Protein AF-A0A2S7C771-F1 (afdb_monomer_lite)

Foldseek 3Di:
DDPVVLVVLLVLLVVLLVLLVVLVVVLVCVVVVVVVVQVVVCVVVVHDRDVVVVVVPDDPVVVVVVVVVSVVSNVSSVVSNVSSVVSVCVSPVDD

Secondary structure (DSSP, 8-state):
--HHHHHHHHHHHHHHHHHHHHHHHHHHHHHHHHHHHHHHHHHHHT----HHHHHHHS-HHHHHHHHHHHHHHHHHHHHHHHHHHHHHHHH----

pLDDT: mean 75.06, std 9.27, range [49.19, 87.44]

Structure (mmCIF, N/CA/C/O backbone):
data_AF-A0A2S7C771-F1
#
_entry.id   AF-A0A2S7C771-F1
#
loop_
_atom_site.group_PDB
_atom_site.id
_atom_site.type_symbol
_atom_site.label_atom_id
_atom_site.label_alt_id
_atom_site.label_comp_id
_atom_site.label_asym_id
_atom_site.label_entity_id
_atom_site.label_seq_id
_atom_site.pdbx_PDB_ins_code
_atom_site.Cartn_x
_atom_site.Cartn_y
_atom_site.Cartn_z
_atom_site.occupancy
_atom_site.B_iso_or_equiv
_atom_site.auth_seq_id
_atom_site.auth_comp_id
_atom_site.auth_asym_id
_atom_site.auth_atom_id
_atom_site.pdbx_PDB_model_num
ATOM 1 N N . MET A 1 1 ? 17.377 6.275 -33.249 1.00 50.59 1 MET A N 1
ATOM 2 C CA . MET A 1 1 ? 16.880 6.546 -31.881 1.00 50.59 1 MET A CA 1
ATOM 3 C C . MET A 1 1 ? 17.827 5.905 -30.876 1.00 50.59 1 MET A C 1
ATOM 5 O O . MET A 1 1 ? 18.225 4.763 -31.057 1.00 50.59 1 MET A O 1
ATOM 9 N N . THR A 1 2 ? 18.300 6.680 -29.906 1.00 51.94 2 THR A N 1
ATOM 10 C CA . THR A 1 2 ? 19.430 6.375 -29.015 1.00 51.94 2 THR A CA 1
ATOM 11 C C . THR A 1 2 ? 19.107 5.231 -28.048 1.00 51.94 2 THR A C 1
ATOM 13 O O . THR A 1 2 ? 18.272 5.386 -27.162 1.00 51.94 2 THR A O 1
ATOM 16 N N . LYS A 1 3 ? 19.825 4.102 -28.160 1.00 58.28 3 LYS A N 1
ATOM 17 C CA . LYS A 1 3 ? 19.750 2.933 -27.248 1.00 58.28 3 LYS A CA 1
ATOM 18 C C . LYS A 1 3 ? 19.716 3.311 -25.758 1.00 58.28 3 LYS A C 1
ATOM 20 O O . LYS A 1 3 ? 19.022 2.671 -24.974 1.00 58.28 3 LYS A O 1
ATOM 25 N N . ASN A 1 4 ? 20.426 4.376 -25.381 1.00 61.09 4 ASN A N 1
ATOM 26 C CA . ASN A 1 4 ? 20.478 4.878 -24.006 1.00 61.09 4 ASN A CA 1
ATOM 27 C C . ASN A 1 4 ? 19.146 5.484 -23.526 1.00 61.09 4 ASN A C 1
ATOM 29 O O . ASN A 1 4 ? 18.812 5.341 -22.354 1.00 61.09 4 ASN A O 1
ATOM 33 N N . SER A 1 5 ? 18.369 6.116 -24.414 1.00 67.94 5 SER A N 1
ATOM 34 C CA . SER A 1 5 ? 17.044 6.660 -24.086 1.00 67.94 5 SER A CA 1
ATOM 35 C C . SER A 1 5 ? 16.030 5.537 -23.859 1.00 67.94 5 SER A C 1
ATOM 37 O O . SER A 1 5 ? 15.303 5.568 -22.871 1.00 67.94 5 SER A O 1
ATOM 39 N N . ASN A 1 6 ? 16.057 4.485 -24.685 1.00 72.12 6 ASN A N 1
ATOM 40 C CA . ASN A 1 6 ? 15.178 3.326 -24.504 1.00 72.12 6 ASN A CA 1
ATOM 41 C C . ASN A 1 6 ? 15.478 2.599 -23.185 1.00 72.12 6 ASN A C 1
ATOM 43 O O . ASN A 1 6 ? 14.572 2.383 -22.389 1.00 72.12 6 ASN A O 1
ATOM 47 N N . LYS A 1 7 ? 16.755 2.341 -22.877 1.00 75.31 7 LYS A N 1
ATOM 48 C CA . LYS A 1 7 ? 17.145 1.698 -21.610 1.00 75.31 7 LYS A CA 1
ATOM 49 C C . LYS A 1 7 ? 16.762 2.521 -20.370 1.00 75.31 7 LYS A C 1
ATOM 51 O O . LYS A 1 7 ? 16.463 1.959 -19.321 1.00 75.31 7 LYS A O 1
ATOM 56 N N . ALA A 1 8 ? 16.773 3.852 -20.467 1.00 78.06 8 ALA A N 1
ATOM 57 C CA . ALA A 1 8 ? 16.309 4.726 -19.388 1.00 78.06 8 ALA A CA 1
ATOM 58 C C . ALA A 1 8 ? 14.786 4.645 -19.190 1.00 78.06 8 ALA A C 1
ATOM 60 O O . ALA A 1 8 ? 14.319 4.630 -18.053 1.00 78.06 8 ALA A O 1
ATOM 61 N N . ARG A 1 9 ? 14.019 4.546 -20.282 1.00 75.94 9 ARG A N 1
ATOM 62 C CA . ARG A 1 9 ? 12.561 4.360 -20.245 1.00 75.94 9 ARG A CA 1
ATOM 63 C C . ARG A 1 9 ? 12.172 2.996 -19.671 1.00 75.94 9 ARG A C 1
ATOM 65 O O . ARG A 1 9 ? 11.263 2.934 -18.854 1.00 75.94 9 ARG A O 1
ATOM 72 N N . GLU A 1 10 ? 12.904 1.945 -20.023 1.00 78.56 10 GLU A N 1
ATOM 73 C CA . GLU A 1 10 ? 12.734 0.596 -19.468 1.00 78.56 10 GLU A CA 1
ATOM 74 C C . GLU A 1 10 ? 12.963 0.577 -17.948 1.00 78.56 10 GLU A C 1
ATOM 76 O O . GLU A 1 10 ? 12.084 0.171 -17.195 1.00 78.56 10 GLU A O 1
ATOM 81 N N . LYS A 1 11 ? 14.074 1.160 -17.471 1.00 81.19 11 LYS A N 1
ATOM 82 C CA . LYS A 1 11 ? 14.337 1.311 -16.027 1.00 81.19 11 LYS A CA 1
ATOM 83 C C . LYS A 1 11 ? 13.270 2.129 -15.299 1.00 81.19 11 LYS A C 1
ATOM 85 O O . LYS A 1 11 ? 12.999 1.883 -14.125 1.00 81.19 11 LYS A O 1
ATOM 90 N N . LEU A 1 12 ? 12.693 3.130 -15.965 1.00 80.31 12 LEU A N 1
ATOM 91 C CA . LEU A 1 12 ? 11.600 3.920 -15.405 1.00 80.31 12 LEU A CA 1
ATOM 92 C C . LEU A 1 12 ? 10.337 3.058 -15.266 1.00 80.31 12 LEU A C 1
ATOM 94 O O . LEU A 1 12 ? 9.708 3.092 -14.212 1.00 80.31 12 LEU A O 1
ATOM 98 N N . ALA A 1 13 ? 10.003 2.247 -16.272 1.00 81.00 13 ALA A N 1
ATOM 99 C CA . ALA A 1 13 ? 8.887 1.306 -16.207 1.00 81.00 13 ALA A CA 1
ATOM 100 C C . ALA A 1 13 ? 9.082 0.236 -15.114 1.00 81.00 13 ALA A C 1
ATOM 102 O O . ALA A 1 13 ? 8.161 0.012 -14.326 1.00 81.00 13 ALA A O 1
ATOM 103 N N . ASP A 1 14 ? 10.287 -0.329 -14.983 1.00 83.25 14 ASP A N 1
ATOM 104 C CA . ASP A 1 14 ? 10.638 -1.268 -13.904 1.00 83.25 14 ASP A CA 1
ATOM 105 C C . ASP A 1 14 ? 10.477 -0.620 -12.521 1.00 83.25 14 ASP A C 1
ATOM 107 O O . ASP A 1 14 ? 9.933 -1.222 -11.591 1.00 83.25 14 ASP A O 1
ATOM 111 N N . SER A 1 15 ? 10.919 0.634 -12.377 1.00 83.50 15 SER A N 1
ATOM 112 C CA . SER A 1 15 ? 10.763 1.406 -11.141 1.00 83.50 15 SER A CA 1
ATOM 113 C C . SER A 1 15 ? 9.287 1.666 -10.820 1.00 83.50 15 SER A C 1
ATOM 115 O O . SER A 1 15 ? 8.865 1.479 -9.679 1.00 83.50 15 SER A O 1
ATOM 117 N N . LEU A 1 16 ? 8.467 2.008 -11.822 1.00 83.75 16 LEU A N 1
ATOM 118 C CA . LEU A 1 16 ? 7.019 2.185 -11.662 1.00 83.75 16 LEU A CA 1
ATOM 119 C C . LEU A 1 16 ? 6.312 0.881 -11.269 1.00 83.75 16 LEU A C 1
ATOM 121 O O . LEU A 1 16 ? 5.442 0.905 -10.399 1.00 83.75 16 LEU A O 1
ATOM 125 N N . MET A 1 17 ? 6.698 -0.256 -11.855 1.00 84.00 17 MET A N 1
ATOM 126 C CA . MET A 1 17 ? 6.177 -1.572 -11.466 1.00 84.00 17 MET A CA 1
ATOM 127 C C . MET A 1 17 ? 6.609 -1.965 -10.050 1.00 84.00 17 MET A C 1
ATOM 129 O O . MET A 1 17 ? 5.793 -2.450 -9.268 1.00 84.00 17 MET A O 1
ATOM 133 N N . THR A 1 18 ? 7.865 -1.704 -9.686 1.00 85.75 18 THR A N 1
ATOM 134 C CA . THR A 1 18 ? 8.380 -1.965 -8.334 1.00 85.75 18 THR A CA 1
ATOM 135 C C . THR A 1 18 ? 7.670 -1.094 -7.296 1.00 85.75 18 THR A C 1
ATOM 137 O O . THR A 1 18 ? 7.289 -1.578 -6.230 1.00 85.75 18 THR A O 1
ATOM 140 N N . MET A 1 19 ? 7.428 0.179 -7.620 1.00 86.50 19 MET A N 1
ATOM 141 C CA . MET A 1 19 ? 6.660 1.104 -6.788 1.00 86.50 19 MET A CA 1
ATOM 142 C C . MET A 1 19 ? 5.204 0.655 -6.649 1.00 86.50 19 MET A C 1
ATOM 144 O O . MET A 1 19 ? 4.664 0.665 -5.548 1.00 86.50 19 MET A O 1
ATOM 148 N N . GLN A 1 20 ? 4.567 0.218 -7.738 1.00 85.88 20 GLN A N 1
ATOM 149 C CA . GLN A 1 20 ? 3.235 -0.373 -7.664 1.00 85.88 20 GLN A CA 1
ATOM 150 C C . GLN A 1 20 ? 3.239 -1.564 -6.693 1.00 85.88 20 GLN A C 1
ATOM 152 O O . GLN A 1 20 ? 2.419 -1.610 -5.778 1.00 85.88 20 GLN A O 1
ATOM 157 N N . ALA A 1 21 ? 4.154 -2.517 -6.876 1.00 83.31 21 ALA A N 1
ATOM 158 C CA . ALA A 1 21 ? 4.220 -3.717 -6.052 1.00 83.31 21 ALA A CA 1
ATOM 159 C C . ALA A 1 21 ? 4.405 -3.379 -4.565 1.00 83.31 21 ALA A C 1
ATOM 161 O O . ALA A 1 21 ? 3.692 -3.923 -3.722 1.00 83.31 21 ALA A O 1
ATOM 162 N N . SER A 1 22 ? 5.295 -2.438 -4.235 1.00 84.25 22 SER A N 1
ATOM 163 C CA . SER A 1 22 ? 5.516 -2.028 -2.847 1.00 84.25 22 SER A CA 1
ATOM 164 C C . SER A 1 22 ? 4.295 -1.329 -2.242 1.00 84.25 22 SER A C 1
ATOM 166 O O . SER A 1 22 ? 3.951 -1.607 -1.093 1.00 84.25 22 SER A O 1
ATOM 168 N N . LEU A 1 23 ? 3.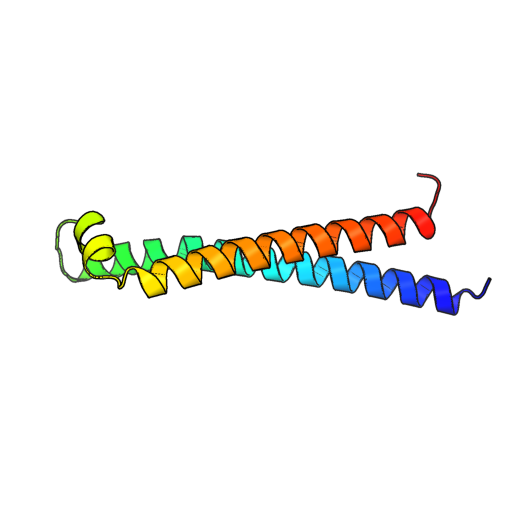592 -0.480 -2.995 1.00 83.94 23 LEU A N 1
ATOM 169 C CA . LEU A 1 23 ? 2.369 0.179 -2.527 1.00 83.94 23 LEU A CA 1
ATOM 170 C C . LEU A 1 23 ? 1.241 -0.826 -2.266 1.00 83.94 23 LEU A C 1
ATOM 172 O O . LEU A 1 23 ? 0.583 -0.745 -1.231 1.00 83.94 23 LEU A O 1
ATOM 176 N N . PHE A 1 24 ? 1.051 -1.804 -3.154 1.00 84.25 24 PHE A N 1
ATOM 177 C CA . PHE A 1 24 ? 0.048 -2.853 -2.961 1.00 84.25 24 PHE A CA 1
ATOM 178 C C . PHE A 1 24 ? 0.387 -3.763 -1.777 1.00 84.25 24 PHE A C 1
ATOM 180 O O . PHE A 1 24 ? -0.486 -4.023 -0.954 1.00 84.25 24 PHE A O 1
ATOM 187 N N . VAL A 1 25 ? 1.646 -4.187 -1.630 1.00 84.81 25 VAL A N 1
ATOM 188 C CA . VAL A 1 25 ? 2.076 -5.005 -0.482 1.00 84.81 25 VAL A CA 1
ATOM 189 C C . VAL A 1 25 ? 1.864 -4.260 0.836 1.00 84.81 25 VAL A C 1
ATOM 191 O O . VAL A 1 25 ? 1.353 -4.852 1.785 1.00 84.81 25 VAL A O 1
ATOM 194 N N . ASN A 1 26 ? 2.193 -2.966 0.894 1.00 83.06 26 ASN A N 1
ATOM 195 C CA . ASN A 1 26 ? 1.964 -2.150 2.089 1.00 83.06 26 ASN A CA 1
ATOM 196 C C . ASN A 1 26 ? 0.469 -1.929 2.381 1.00 83.06 26 ASN A C 1
ATOM 198 O O . ASN A 1 26 ? 0.058 -1.949 3.537 1.00 83.06 26 ASN A O 1
ATOM 202 N N . LEU A 1 27 ? -0.371 -1.767 1.356 1.00 81.12 27 LEU A N 1
ATOM 203 C CA . LEU A 1 27 ? -1.825 -1.701 1.541 1.00 81.12 27 LEU A CA 1
ATOM 204 C C . LEU A 1 27 ? -2.384 -3.014 2.102 1.00 81.12 27 LEU A C 1
ATOM 206 O O . LEU A 1 27 ? -3.173 -3.002 3.047 1.00 81.12 27 LEU A O 1
ATOM 210 N N . THR A 1 28 ? -1.976 -4.149 1.534 1.00 79.31 28 THR A N 1
ATOM 211 C CA . THR A 1 28 ? -2.435 -5.473 1.967 1.00 79.31 28 THR A CA 1
ATOM 212 C C . THR A 1 28 ? -1.927 -5.813 3.368 1.00 79.31 28 THR A C 1
ATOM 214 O O . THR A 1 28 ? -2.674 -6.386 4.162 1.00 79.31 28 THR A O 1
ATOM 217 N N . SER A 1 29 ? -0.695 -5.425 3.713 1.00 79.62 29 SE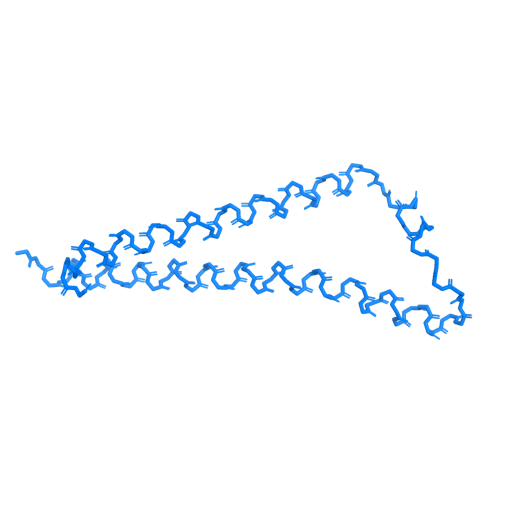R A N 1
ATOM 218 C CA . SER A 1 29 ? -0.134 -5.673 5.042 1.00 79.62 29 SER A CA 1
ATOM 219 C C . SER A 1 29 ? -0.881 -4.905 6.130 1.00 79.62 29 SER A C 1
ATOM 221 O O . SER A 1 29 ? -1.207 -5.501 7.149 1.00 79.62 29 SER A O 1
ATOM 223 N N . ILE A 1 30 ? -1.248 -3.638 5.912 1.00 74.50 30 ILE A N 1
ATOM 224 C CA . ILE A 1 30 ? -2.038 -2.854 6.880 1.00 74.50 30 ILE A CA 1
ATOM 225 C C . ILE A 1 30 ? -3.394 -3.521 7.151 1.00 74.50 30 ILE A C 1
ATOM 227 O O . ILE A 1 30 ? -3.796 -3.664 8.308 1.00 74.50 30 ILE A O 1
ATOM 231 N N . VAL A 1 31 ? -4.069 -3.982 6.094 1.00 72.44 31 VAL A N 1
ATOM 232 C CA . VAL A 1 31 ? -5.374 -4.655 6.199 1.00 72.44 31 VAL A CA 1
ATOM 233 C C . VAL A 1 31 ? -5.268 -5.996 6.929 1.00 72.44 31 VAL A C 1
ATOM 235 O O . VAL A 1 31 ? -6.209 -6.374 7.616 1.00 72.44 31 VAL A O 1
ATOM 238 N N . LEU A 1 32 ? -4.143 -6.709 6.818 1.00 73.19 32 LEU A N 1
ATOM 239 C CA . LEU A 1 32 ? -3.926 -7.997 7.490 1.00 73.19 32 LEU A CA 1
ATOM 240 C C . LEU A 1 32 ? -3.403 -7.854 8.926 1.00 73.19 32 LEU A C 1
ATOM 242 O O . LEU A 1 32 ? -3.811 -8.610 9.806 1.00 73.19 32 LEU A O 1
ATOM 246 N N . ILE A 1 33 ? -2.520 -6.888 9.185 1.00 75.69 33 ILE A N 1
ATOM 247 C CA . ILE A 1 33 ? -1.890 -6.683 10.496 1.00 75.69 33 ILE A CA 1
ATOM 248 C C . ILE A 1 33 ? -2.909 -6.170 11.516 1.00 75.69 33 ILE A C 1
ATOM 250 O O . ILE A 1 33 ? -2.881 -6.609 12.666 1.00 75.69 33 ILE A O 1
ATOM 254 N N . ALA A 1 34 ? -3.827 -5.285 11.118 1.00 71.06 34 ALA A N 1
ATOM 255 C CA . ALA A 1 34 ? -4.820 -4.725 12.036 1.00 71.06 34 ALA A CA 1
ATOM 256 C C . ALA A 1 34 ? -5.733 -5.803 12.677 1.00 71.06 34 ALA A C 1
ATOM 258 O O . ALA A 1 34 ? -5.831 -5.832 13.906 1.00 71.06 34 ALA A O 1
ATOM 259 N N . PRO A 1 35 ? -6.323 -6.750 11.918 1.00 69.19 35 PRO A N 1
ATOM 260 C CA . PRO A 1 35 ? -7.037 -7.892 12.483 1.00 69.19 35 PRO A CA 1
ATOM 261 C C . PRO A 1 35 ? -6.156 -8.777 13.365 1.00 69.19 35 PRO A C 1
ATOM 263 O O . PRO A 1 35 ? -6.584 -9.171 14.444 1.00 69.19 35 PRO A O 1
ATOM 266 N N . ILE A 1 36 ? -4.921 -9.084 12.949 1.00 75.50 36 ILE A N 1
ATOM 267 C CA . ILE A 1 36 ? -4.022 -9.960 13.721 1.00 75.50 36 ILE A CA 1
ATOM 268 C C . ILE A 1 36 ? -3.697 -9.344 15.088 1.00 75.50 36 ILE A C 1
ATOM 270 O O . ILE A 1 36 ? -3.768 -10.035 16.104 1.00 75.50 36 ILE A O 1
ATOM 274 N N . GLY A 1 37 ? -3.398 -8.043 15.132 1.00 70.56 37 GLY A N 1
ATOM 275 C CA . GLY A 1 37 ? -3.195 -7.316 16.385 1.00 70.56 37 GLY A CA 1
ATOM 276 C C . GLY A 1 37 ? -4.438 -7.345 17.278 1.00 70.56 37 GLY A C 1
ATOM 277 O O . GLY A 1 37 ? -4.323 -7.558 18.484 1.00 70.56 37 GLY A O 1
ATOM 278 N N . PHE A 1 38 ? -5.629 -7.222 16.686 1.00 69.25 38 PHE A N 1
ATOM 279 C CA . PHE A 1 38 ? -6.900 -7.318 17.404 1.00 69.25 38 PHE A CA 1
ATOM 280 C C . PHE A 1 38 ? -7.128 -8.707 18.016 1.00 69.25 38 PHE A C 1
ATOM 282 O O . PHE A 1 38 ? -7.414 -8.812 19.209 1.00 69.25 38 PHE A O 1
ATOM 289 N N . PHE A 1 39 ? -6.923 -9.775 17.240 1.00 71.94 39 PHE A N 1
ATOM 290 C CA . PHE A 1 39 ? -6.991 -11.145 17.753 1.00 71.94 39 PHE A CA 1
ATOM 291 C C . PHE A 1 39 ? -5.955 -11.392 18.855 1.00 71.94 39 PHE A C 1
ATOM 293 O O . PHE A 1 39 ? -6.285 -12.016 19.860 1.00 71.94 39 PHE A O 1
ATOM 300 N N . GLY A 1 40 ? -4.737 -10.858 18.716 1.00 75.75 40 GLY A N 1
ATOM 301 C CA . GLY A 1 40 ? -3.692 -10.958 19.736 1.00 75.75 40 GLY A CA 1
ATOM 302 C C . GLY A 1 40 ? -4.076 -10.290 21.060 1.00 75.75 40 GLY A C 1
ATOM 303 O O . GLY A 1 40 ? -3.925 -10.895 22.120 1.00 75.75 40 GLY A O 1
ATOM 304 N N . VAL A 1 41 ? -4.628 -9.073 21.013 1.00 71.44 41 VAL A N 1
ATOM 305 C CA . VAL A 1 41 ? -5.086 -8.353 22.215 1.00 71.44 41 VAL A CA 1
ATOM 306 C C . VAL A 1 41 ? -6.283 -9.048 22.863 1.00 71.44 41 VAL A C 1
ATOM 308 O O . VAL A 1 41 ? -6.315 -9.184 24.087 1.00 71.44 41 VAL A O 1
ATOM 311 N N . ALA A 1 42 ? -7.247 -9.518 22.069 1.00 69.62 42 ALA A N 1
ATOM 312 C CA . ALA A 1 42 ? -8.416 -10.219 22.590 1.00 69.62 42 ALA A CA 1
ATOM 313 C C . ALA A 1 42 ? -8.047 -11.562 23.240 1.00 69.62 42 ALA A C 1
ATOM 315 O O . ALA A 1 42 ? -8.531 -11.865 24.329 1.00 69.62 42 ALA A O 1
ATOM 316 N N . LEU A 1 43 ? -7.132 -12.326 22.627 1.00 74.88 43 LEU A N 1
ATOM 317 C CA . LEU A 1 43 ? -6.581 -13.551 23.214 1.00 74.88 43 LEU A CA 1
ATOM 318 C C . LEU A 1 43 ? -5.827 -13.268 24.519 1.00 74.88 43 LEU A C 1
ATOM 320 O O . LEU A 1 43 ? -5.979 -14.021 25.476 1.00 74.88 43 LEU A O 1
ATOM 324 N N . TYR A 1 44 ? -5.051 -12.180 24.579 1.00 78.25 44 TYR A N 1
ATOM 325 C CA . TYR A 1 44 ? -4.303 -11.801 25.782 1.00 78.25 44 TYR A CA 1
ATOM 326 C C . TYR A 1 44 ? -5.213 -11.375 26.945 1.00 78.25 44 TYR A C 1
ATOM 328 O O . TYR A 1 44 ? -4.955 -11.735 28.091 1.00 78.25 44 TYR A O 1
ATOM 336 N N . LYS A 1 45 ? -6.285 -10.620 26.667 1.00 78.38 45 LYS A N 1
ATOM 337 C CA . LYS A 1 45 ? -7.232 -10.149 27.692 1.00 78.38 45 LYS A CA 1
ATOM 338 C C . LYS A 1 45 ? -8.321 -11.167 28.051 1.00 78.38 45 LYS A C 1
ATOM 340 O O . LYS A 1 45 ? -8.997 -10.984 29.058 1.00 78.38 45 LYS A O 1
ATOM 345 N N . GLY A 1 46 ? -8.505 -12.219 27.250 1.00 71.75 46 GLY A N 1
ATOM 346 C CA . GLY A 1 46 ? -9.559 -13.220 27.449 1.00 71.75 46 GLY A CA 1
ATOM 347 C C . GLY A 1 46 ? -10.981 -12.691 27.209 1.00 71.75 46 GLY A C 1
ATOM 348 O O . GLY A 1 46 ? -11.953 -13.321 27.622 1.00 71.75 46 GLY A O 1
ATOM 349 N N . GLU A 1 47 ? -11.119 -11.531 26.564 1.00 72.06 47 GLU A N 1
ATOM 350 C CA . GLU A 1 47 ? -12.408 -10.893 26.288 1.00 72.06 47 GLU A CA 1
ATOM 351 C C . GLU A 1 47 ? -13.032 -11.428 24.988 1.00 72.06 47 GLU A C 1
ATOM 353 O O . GLU A 1 47 ? -12.338 -11.841 24.055 1.00 72.06 47 GLU A O 1
ATOM 358 N N . ARG A 1 48 ? -14.370 -11.406 24.899 1.00 66.19 48 ARG A N 1
ATOM 359 C CA . ARG A 1 48 ? -15.064 -11.705 23.638 1.00 66.19 48 ARG A CA 1
ATOM 360 C C . ARG A 1 48 ? -14.720 -10.628 22.610 1.00 66.19 48 ARG A C 1
ATOM 362 O O . ARG A 1 48 ? -14.867 -9.442 22.888 1.00 66.19 48 ARG A O 1
ATOM 369 N N . LEU A 1 49 ? -14.296 -11.063 21.424 1.00 63.03 49 LEU A N 1
ATOM 370 C CA . LEU A 1 49 ? -14.014 -10.201 20.275 1.00 63.03 49 LEU A CA 1
ATOM 371 C C . LEU A 1 49 ? -15.279 -9.438 19.869 1.00 63.03 49 LEU A C 1
ATOM 373 O O . LEU A 1 49 ? -16.131 -9.971 19.161 1.00 63.03 49 LEU A O 1
ATOM 377 N N . ASP A 1 50 ? -15.392 -8.190 20.315 1.00 67.12 50 ASP A N 1
ATOM 378 C CA . ASP A 1 50 ? -16.465 -7.286 19.914 1.00 67.12 50 ASP A CA 1
ATOM 379 C C . ASP A 1 50 ? -15.926 -6.265 18.905 1.00 67.12 50 ASP A C 1
ATOM 381 O O . ASP A 1 50 ? -15.453 -5.179 19.249 1.00 67.12 50 ASP A O 1
ATOM 385 N N . LEU A 1 51 ? -15.968 -6.657 17.629 1.00 62.53 51 LEU A N 1
ATOM 386 C CA . LEU A 1 51 ? -15.565 -5.827 16.485 1.00 62.53 51 LEU A CA 1
ATOM 387 C C . LEU A 1 51 ? -16.328 -4.492 16.446 1.00 62.53 51 LEU A C 1
ATOM 389 O O . LEU A 1 51 ? -15.784 -3.467 16.035 1.00 62.53 51 LEU A O 1
ATOM 393 N N . THR A 1 52 ? -17.578 -4.501 16.908 1.00 62.88 52 THR A N 1
ATOM 394 C CA . THR A 1 52 ? -18.480 -3.346 16.942 1.00 62.88 52 THR A CA 1
ATOM 395 C C . THR A 1 52 ? -17.990 -2.270 17.905 1.00 62.88 52 THR A C 1
ATOM 397 O O . THR A 1 52 ? -18.076 -1.081 17.599 1.00 62.88 52 THR A O 1
ATOM 400 N N . ARG A 1 53 ? -17.416 -2.678 19.041 1.00 63.50 53 ARG A N 1
ATOM 401 C CA . ARG A 1 53 ? -16.926 -1.758 20.070 1.00 63.50 53 ARG A CA 1
ATOM 402 C C . ARG A 1 53 ? -15.692 -0.985 19.601 1.00 63.50 53 ARG A C 1
ATOM 404 O O . ARG A 1 53 ? -15.659 0.235 19.740 1.00 63.50 53 ARG A O 1
ATOM 411 N N . MET A 1 54 ? -14.752 -1.647 18.920 1.00 61.06 54 MET A N 1
ATOM 412 C CA . MET A 1 54 ? -13.592 -0.976 18.309 1.00 61.06 54 MET A CA 1
ATOM 413 C C . MET A 1 54 ? -13.984 0.017 17.214 1.00 61.06 54 MET A C 1
ATOM 415 O O . MET A 1 54 ? -13.432 1.114 17.168 1.00 61.06 54 MET A O 1
ATOM 419 N N . LEU A 1 55 ? -14.939 -0.346 16.351 1.00 60.66 55 LEU A N 1
ATOM 420 C CA . LEU A 1 55 ? -15.416 0.559 15.303 1.00 60.66 55 LEU A CA 1
ATOM 421 C C . LEU A 1 55 ? -16.140 1.780 15.890 1.00 60.66 55 LEU A C 1
ATOM 423 O O . LEU A 1 55 ? -16.100 2.855 15.300 1.00 60.66 55 LEU A O 1
ATOM 427 N N . SER A 1 56 ? -16.789 1.608 17.047 1.00 61.38 56 SER A N 1
ATOM 428 C CA . SER A 1 56 ? -17.503 2.679 17.750 1.00 61.38 56 SER A CA 1
ATOM 429 C C . SER A 1 56 ? -16.594 3.605 18.567 1.00 61.38 56 SER A C 1
ATOM 431 O O . SER A 1 56 ? -16.916 4.779 18.727 1.00 61.38 56 SER A O 1
ATOM 433 N N . GLU A 1 57 ? -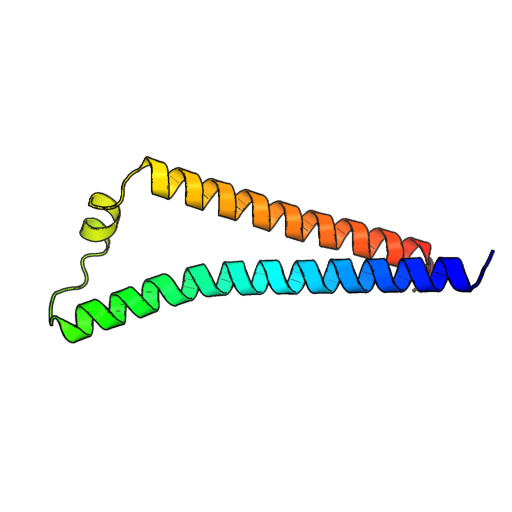15.457 3.101 19.064 1.00 63.19 57 GLU A N 1
ATOM 434 C CA . GLU A 1 57 ? -14.467 3.881 19.823 1.00 63.19 57 GLU A CA 1
ATOM 435 C C . GLU A 1 57 ? -13.464 4.611 18.914 1.00 63.19 57 GLU A C 1
ATOM 437 O O . GLU A 1 57 ? -12.823 5.577 19.336 1.00 63.19 57 GLU A O 1
ATOM 442 N N . GLN A 1 58 ? -13.325 4.188 17.654 1.00 60.88 58 GLN A N 1
ATOM 443 C CA . GLN A 1 58 ? -12.500 4.892 16.677 1.00 60.88 58 GLN A CA 1
ATOM 444 C C . GLN A 1 58 ? -13.181 6.175 16.196 1.00 60.88 58 GLN A C 1
ATOM 446 O O . GLN A 1 58 ? -14.352 6.185 15.820 1.00 60.88 58 GLN A O 1
ATOM 451 N N . SER A 1 59 ? -12.425 7.277 16.143 1.00 65.62 59 SER A N 1
ATOM 452 C CA . SER A 1 59 ? -12.974 8.533 15.639 1.00 65.62 59 SER A CA 1
ATOM 453 C C . SER A 1 59 ? -13.359 8.382 14.159 1.00 65.62 59 SER A C 1
ATOM 455 O O . SER A 1 59 ? -12.530 8.076 13.297 1.00 65.62 59 SER A O 1
ATOM 457 N N . GLN A 1 60 ? -14.640 8.615 13.853 1.00 70.06 60 GLN A N 1
ATOM 458 C CA . GLN A 1 60 ? -15.169 8.647 12.484 1.00 70.06 60 GLN A CA 1
ATOM 459 C C . GLN A 1 60 ? -14.306 9.451 11.486 1.00 70.06 60 GLN A C 1
ATOM 461 O O . GLN A 1 60 ? -14.119 8.968 10.366 1.00 70.06 60 GLN A O 1
ATOM 466 N N . PRO A 1 61 ? -13.721 10.622 11.832 1.00 73.44 61 PRO A N 1
ATOM 467 C CA . PRO A 1 61 ? -12.853 11.338 10.896 1.00 73.44 61 PRO A CA 1
ATOM 468 C C . PRO A 1 61 ? -11.528 10.615 10.607 1.00 73.44 61 PRO A C 1
ATOM 470 O O . PRO A 1 61 ? -11.048 10.678 9.476 1.00 73.44 61 PRO A O 1
ATOM 473 N N . ALA A 1 62 ? -10.946 9.895 11.575 1.00 71.56 62 ALA A N 1
ATOM 474 C CA . ALA A 1 62 ? -9.729 9.116 11.341 1.00 71.56 62 ALA A CA 1
ATOM 475 C C . ALA A 1 62 ? -9.996 7.917 10.418 1.00 71.56 62 ALA A C 1
ATOM 477 O O . ALA A 1 62 ? -9.221 7.665 9.497 1.00 71.56 62 ALA A O 1
ATOM 478 N N . LEU A 1 63 ? -11.128 7.231 10.605 1.00 73.75 63 LEU A N 1
ATOM 479 C CA . LEU A 1 63 ? -11.576 6.165 9.704 1.00 73.75 63 LEU A CA 1
ATOM 480 C C . LEU A 1 63 ? -11.806 6.682 8.277 1.00 73.75 63 LEU A C 1
ATOM 482 O O . LEU A 1 63 ? -11.365 6.051 7.316 1.00 73.75 63 LEU A O 1
ATOM 486 N N . GLY A 1 64 ? -12.426 7.858 8.135 1.00 78.19 64 GLY A N 1
ATOM 487 C CA . GLY A 1 64 ? -12.613 8.512 6.838 1.00 78.19 64 GLY A CA 1
ATOM 488 C C . GLY A 1 64 ? -11.290 8.866 6.151 1.00 78.19 64 GLY A C 1
ATOM 489 O O . GLY A 1 64 ? -11.121 8.596 4.962 1.00 78.19 64 GLY A O 1
ATOM 490 N N . ALA A 1 65 ? -10.323 9.406 6.897 1.00 78.25 65 ALA A N 1
ATOM 491 C CA . ALA A 1 65 ? -8.998 9.731 6.370 1.00 78.25 65 ALA A CA 1
ATOM 492 C C . ALA A 1 65 ? -8.226 8.479 5.919 1.00 78.25 65 ALA A C 1
ATOM 494 O O . ALA A 1 65 ? -7.615 8.489 4.850 1.00 78.25 65 ALA A O 1
ATOM 495 N N . ILE A 1 66 ? -8.294 7.388 6.690 1.00 79.81 66 ILE A N 1
ATOM 496 C CA . ILE A 1 66 ? -7.673 6.105 6.331 1.00 79.81 66 ILE A CA 1
ATOM 497 C C . ILE A 1 66 ? -8.322 5.528 5.069 1.00 79.81 66 ILE A C 1
ATOM 499 O O . ILE A 1 66 ? -7.610 5.089 4.168 1.00 79.81 66 ILE A O 1
ATOM 503 N N . ALA A 1 67 ? -9.653 5.574 4.964 1.00 81.56 67 ALA A N 1
ATOM 504 C CA . ALA A 1 67 ? -10.366 5.110 3.776 1.00 81.56 67 ALA A CA 1
ATOM 505 C C . ALA A 1 67 ? -9.988 5.922 2.523 1.00 81.56 67 ALA A C 1
ATOM 507 O O . ALA A 1 67 ? -9.709 5.346 1.471 1.00 81.56 67 ALA A O 1
ATOM 508 N N . LEU A 1 68 ? -9.906 7.252 2.637 1.00 86.25 68 LEU A N 1
ATOM 509 C CA . LEU A 1 68 ? -9.460 8.119 1.542 1.00 86.25 68 LEU A CA 1
ATOM 510 C C . LEU A 1 68 ? -8.008 7.839 1.140 1.00 86.25 68 LEU A C 1
ATOM 512 O O . LEU A 1 68 ? -7.717 7.732 -0.051 1.00 86.25 68 LEU A O 1
ATOM 516 N N . ALA A 1 69 ? -7.109 7.674 2.113 1.00 84.31 69 ALA A N 1
ATOM 5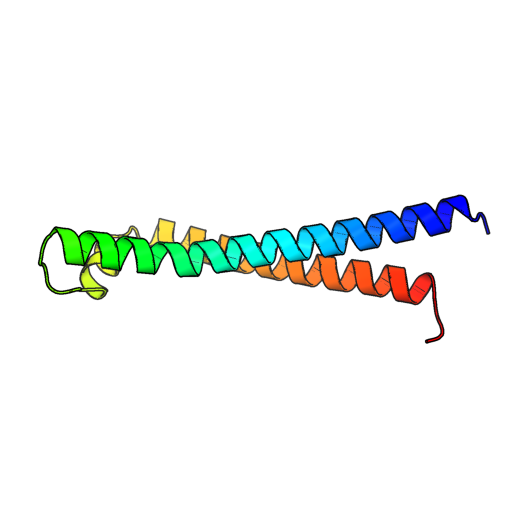17 C CA . ALA A 1 69 ? -5.717 7.324 1.852 1.00 84.31 69 ALA A CA 1
ATOM 518 C C . ALA A 1 69 ? -5.601 5.961 1.151 1.00 84.31 69 ALA A C 1
ATOM 520 O O . ALA A 1 69 ? -4.849 5.829 0.187 1.00 84.31 69 ALA A O 1
ATOM 521 N N . TYR A 1 70 ? -6.393 4.972 1.574 1.00 83.56 70 TYR A N 1
ATOM 522 C CA . TYR A 1 70 ? -6.445 3.652 0.948 1.00 83.56 70 TYR A CA 1
ATOM 523 C C . TYR A 1 70 ? -6.845 3.745 -0.531 1.00 83.56 70 TYR A C 1
ATOM 525 O O . TYR A 1 70 ? -6.153 3.214 -1.402 1.00 83.56 70 TYR A O 1
ATOM 533 N N . ILE A 1 71 ? -7.922 4.482 -0.824 1.00 86.69 71 ILE A N 1
ATOM 534 C CA . ILE A 1 71 ? -8.405 4.706 -2.192 1.00 86.69 71 ILE A CA 1
ATOM 535 C C . ILE A 1 71 ? -7.343 5.435 -3.027 1.00 86.69 71 ILE A C 1
ATOM 537 O O . ILE A 1 71 ? -7.044 5.014 -4.144 1.00 86.69 71 ILE A O 1
ATOM 541 N N . ALA A 1 72 ? -6.731 6.491 -2.486 1.00 86.69 72 ALA A N 1
ATOM 542 C CA . ALA A 1 72 ? -5.708 7.261 -3.187 1.00 86.69 72 ALA A CA 1
ATOM 543 C C . ALA A 1 72 ? -4.486 6.405 -3.559 1.00 86.69 72 ALA A C 1
ATOM 545 O O . ALA A 1 72 ? -4.032 6.452 -4.704 1.00 86.69 72 ALA A O 1
ATOM 546 N N . ILE A 1 73 ? -3.980 5.586 -2.630 1.00 84.31 73 ILE A N 1
ATOM 547 C CA . ILE A 1 73 ? -2.829 4.708 -2.884 1.00 84.31 73 ILE A CA 1
ATOM 548 C C . ILE A 1 73 ? -3.190 3.622 -3.906 1.00 84.31 73 ILE A C 1
ATOM 550 O O . ILE A 1 73 ? -2.389 3.330 -4.797 1.00 84.31 73 ILE A O 1
ATOM 554 N N . PHE A 1 74 ? -4.402 3.063 -3.834 1.00 84.38 74 PHE A N 1
ATOM 555 C CA . PHE A 1 74 ? -4.885 2.092 -4.815 1.00 84.38 74 PHE A CA 1
ATOM 556 C C . PHE A 1 74 ? -4.919 2.686 -6.233 1.00 84.38 74 PHE A C 1
ATOM 558 O O . PHE A 1 74 ? -4.375 2.096 -7.171 1.00 84.38 74 PHE A O 1
ATOM 565 N N . PHE A 1 75 ? -5.485 3.888 -6.390 1.00 87.44 75 PHE A N 1
ATOM 566 C CA . PHE A 1 75 ? -5.488 4.595 -7.672 1.00 87.44 75 PHE A CA 1
ATOM 567 C C . PHE A 1 75 ? -4.075 4.920 -8.159 1.00 87.44 75 PHE A C 1
ATOM 569 O O . PHE A 1 75 ? -3.779 4.720 -9.338 1.00 87.44 75 PHE A O 1
ATOM 576 N N . LEU A 1 76 ? -3.185 5.366 -7.268 1.00 85.44 76 LEU A N 1
ATOM 577 C CA . LEU A 1 76 ? -1.792 5.647 -7.612 1.00 85.44 76 LEU A CA 1
ATOM 578 C C . LEU A 1 76 ? -1.078 4.390 -8.134 1.00 85.44 76 LEU A C 1
ATOM 580 O O . LEU A 1 76 ? -0.380 4.452 -9.146 1.00 85.44 76 LEU A O 1
ATOM 584 N N . GLY A 1 77 ? -1.299 3.238 -7.495 1.00 82.50 77 GLY A N 1
ATOM 585 C CA . GLY A 1 77 ? -0.769 1.954 -7.949 1.00 82.50 77 GLY A CA 1
ATOM 586 C C . GLY A 1 77 ? -1.302 1.547 -9.329 1.00 82.50 77 GLY A C 1
ATOM 587 O O . GLY A 1 77 ? -0.532 1.114 -10.189 1.00 82.50 77 GLY A O 1
ATOM 588 N N . MET A 1 78 ? -2.599 1.738 -9.582 1.00 86.69 78 MET A N 1
ATOM 589 C CA . MET A 1 78 ? -3.209 1.476 -10.893 1.00 86.69 78 MET A CA 1
ATOM 590 C C . MET A 1 78 ? -2.650 2.396 -11.991 1.00 86.69 78 MET A C 1
ATOM 592 O O . MET A 1 78 ? -2.353 1.931 -13.094 1.00 86.69 78 MET A O 1
ATOM 596 N N . LEU A 1 79 ? -2.444 3.682 -11.688 1.00 86.06 79 LEU A N 1
ATOM 597 C CA . LEU A 1 79 ? -1.828 4.640 -12.610 1.00 86.06 79 LEU A CA 1
ATOM 598 C C . LEU A 1 79 ? -0.368 4.287 -12.910 1.00 86.06 79 LEU A C 1
ATOM 600 O O . LEU A 1 79 ? 0.039 4.336 -14.072 1.00 86.06 79 LEU A O 1
ATOM 604 N N . ALA A 1 80 ? 0.401 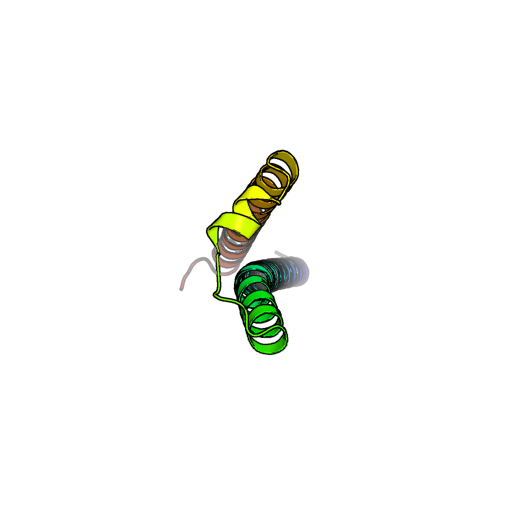3.882 -11.896 1.00 80.88 80 ALA A N 1
ATOM 605 C CA . ALA A 1 80 ? 1.774 3.418 -12.074 1.00 80.88 80 ALA A CA 1
ATOM 606 C C . ALA A 1 80 ? 1.835 2.198 -13.007 1.00 80.88 80 ALA A C 1
ATOM 608 O O . ALA A 1 80 ? 2.658 2.173 -13.924 1.00 80.88 80 ALA A O 1
ATOM 609 N N . ARG A 1 81 ? 0.906 1.240 -12.853 1.00 83.44 81 ARG A N 1
ATOM 610 C CA . ARG A 1 81 ? 0.782 0.093 -13.766 1.00 83.44 81 ARG A CA 1
ATOM 611 C C . ARG A 1 81 ? 0.486 0.527 -15.193 1.00 83.44 81 ARG A C 1
ATOM 613 O O . ARG A 1 81 ? 1.139 0.061 -16.122 1.00 83.44 81 ARG A O 1
ATOM 620 N N . HIS A 1 82 ? -0.497 1.406 -15.368 1.00 84.38 82 HIS A N 1
ATOM 621 C CA . HIS A 1 82 ? -0.900 1.885 -16.685 1.00 84.38 82 HIS A CA 1
ATOM 622 C C . HIS A 1 82 ? 0.248 2.627 -17.387 1.00 84.38 82 HIS A C 1
ATOM 624 O O . HIS A 1 82 ? 0.517 2.388 -18.563 1.00 84.38 82 HIS A O 1
ATOM 630 N N . ALA A 1 83 ? 0.968 3.486 -16.661 1.00 79.88 83 ALA A N 1
ATOM 631 C CA . ALA A 1 83 ? 2.129 4.198 -17.184 1.00 79.88 83 ALA A CA 1
ATOM 632 C C . ALA A 1 83 ? 3.277 3.243 -17.552 1.00 79.88 83 ALA A C 1
ATOM 634 O O . ALA A 1 83 ? 3.841 3.377 -18.637 1.00 79.88 83 ALA A O 1
ATOM 635 N N . ALA A 1 84 ? 3.583 2.253 -16.706 1.00 78.19 84 ALA A N 1
ATOM 636 C CA . ALA A 1 84 ? 4.600 1.245 -17.001 1.00 78.19 84 ALA A CA 1
ATOM 637 C C . ALA A 1 84 ? 4.241 0.429 -18.254 1.00 78.19 84 ALA A C 1
ATOM 639 O O . ALA A 1 84 ? 5.052 0.328 -19.170 1.00 78.19 84 ALA A O 1
ATOM 640 N N . MET A 1 85 ? 3.003 -0.072 -18.344 1.00 81.88 85 MET A N 1
ATOM 641 C CA . MET A 1 85 ? 2.517 -0.828 -19.507 1.00 81.88 85 MET A CA 1
ATOM 642 C C . MET A 1 85 ? 2.552 0.003 -20.793 1.00 81.88 85 MET A C 1
ATOM 644 O O . MET A 1 85 ? 2.958 -0.504 -21.833 1.00 81.88 85 MET A O 1
ATOM 648 N N . LYS A 1 86 ? 2.196 1.293 -20.730 1.00 82.81 86 LYS A N 1
ATOM 649 C CA . LYS A 1 86 ? 2.311 2.195 -21.882 1.00 82.81 86 LYS A CA 1
ATOM 650 C C . LYS A 1 86 ? 3.764 2.334 -22.348 1.00 82.81 86 LYS A C 1
ATOM 652 O O . LYS A 1 86 ? 4.023 2.295 -23.545 1.00 82.81 86 LYS A O 1
ATOM 657 N N . ILE A 1 87 ? 4.712 2.467 -21.417 1.00 77.81 87 ILE A N 1
ATOM 658 C CA . ILE A 1 87 ? 6.138 2.570 -21.752 1.00 77.81 87 ILE A CA 1
ATOM 659 C C . ILE A 1 87 ? 6.657 1.264 -22.363 1.00 77.81 87 ILE A C 1
ATOM 661 O O . ILE A 1 87 ? 7.380 1.337 -23.353 1.00 77.81 87 ILE A O 1
ATOM 665 N N . TYR A 1 88 ? 6.277 0.097 -21.828 1.00 78.62 88 TYR A N 1
ATOM 666 C CA . TYR A 1 88 ? 6.655 -1.194 -22.414 1.00 78.62 88 TYR A CA 1
ATOM 667 C C . TYR A 1 88 ? 6.072 -1.381 -23.818 1.00 78.62 88 TYR A C 1
ATOM 669 O O . TYR A 1 88 ? 6.822 -1.732 -24.724 1.00 78.62 88 TYR A O 1
ATOM 677 N N . ASN A 1 89 ? 4.791 -1.059 -24.027 1.00 77.38 89 ASN A N 1
ATOM 678 C CA . ASN A 1 89 ? 4.152 -1.140 -25.346 1.00 77.38 89 ASN A CA 1
ATOM 679 C C . ASN A 1 89 ? 4.802 -0.192 -26.369 1.00 77.38 89 ASN A C 1
ATOM 681 O O . ASN A 1 89 ? 4.879 -0.508 -27.549 1.00 77.38 89 ASN A O 1
ATOM 685 N N 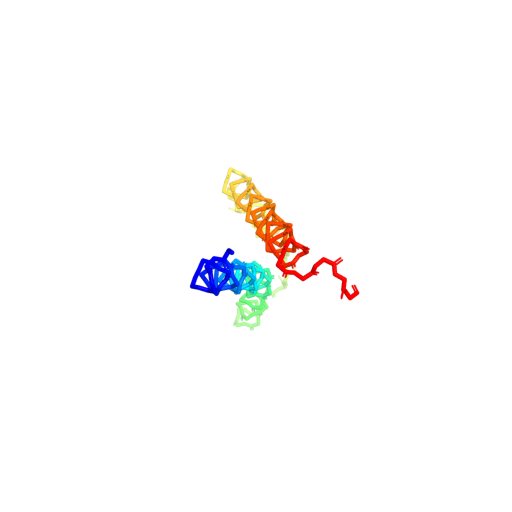. GLU A 1 90 ? 5.290 0.975 -25.939 1.00 75.94 90 GLU A N 1
ATOM 686 C CA . GLU A 1 90 ? 6.031 1.890 -26.818 1.00 75.94 90 GLU A CA 1
ATOM 687 C C . GLU A 1 90 ? 7.480 1.441 -27.079 1.00 75.94 90 GLU A C 1
ATOM 689 O O . GLU A 1 90 ? 8.064 1.830 -28.091 1.00 75.94 90 GLU A O 1
ATOM 694 N N . LEU A 1 91 ? 8.086 0.666 -26.171 1.00 68.19 91 LEU A N 1
ATOM 695 C CA . LEU A 1 91 ? 9.448 0.142 -26.328 1.00 68.19 91 LEU A CA 1
ATOM 696 C C . LEU A 1 91 ? 9.505 -1.140 -27.169 1.00 68.19 91 LEU A C 1
ATOM 698 O O . LEU A 1 91 ? 10.480 -1.337 -27.894 1.00 68.19 91 LEU A O 1
ATOM 702 N N . SER A 1 92 ? 8.468 -1.969 -27.072 1.00 62.97 92 SER A N 1
ATOM 703 C CA . SER A 1 92 ? 8.317 -3.242 -27.773 1.00 62.97 92 SER A CA 1
ATOM 704 C C . SER A 1 92 ? 6.893 -3.331 -28.336 1.00 62.97 92 SER A C 1
ATOM 706 O O . SER A 1 92 ? 6.035 -3.951 -27.714 1.00 62.97 92 SER A O 1
ATOM 708 N N . PRO A 1 93 ? 6.613 -2.686 -29.484 1.00 57.72 93 PRO A N 1
ATOM 709 C CA . PRO A 1 93 ? 5.260 -2.612 -30.033 1.00 57.72 93 PRO A CA 1
ATOM 710 C C . PRO A 1 93 ? 4.709 -3.928 -30.602 1.00 57.72 93 PRO A C 1
ATOM 712 O O . PRO A 1 93 ? 3.539 -3.948 -30.955 1.00 57.72 93 PRO A O 1
ATOM 715 N N . ASP A 1 94 ? 5.490 -5.011 -30.649 1.00 58.75 94 ASP A N 1
ATOM 716 C CA . ASP A 1 94 ? 5.043 -6.320 -31.142 1.00 58.75 94 ASP A CA 1
ATOM 717 C C . ASP A 1 94 ? 5.648 -7.472 -30.312 1.00 58.75 94 ASP A C 1
ATOM 719 O O . ASP A 1 94 ? 6.717 -8.009 -30.617 1.00 58.75 94 ASP A O 1
ATOM 723 N N . THR A 1 95 ? 4.929 -7.838 -29.252 1.00 49.19 95 THR A N 1
ATOM 724 C CA . THR A 1 95 ? 4.686 -9.227 -28.819 1.00 49.19 95 THR A CA 1
ATOM 725 C C . THR A 1 95 ? 3.202 -9.369 -28.558 1.00 49.19 95 THR A C 1
ATOM 727 O O . THR A 1 95 ? 2.659 -8.432 -27.926 1.00 49.19 95 THR A O 1
#

Radius of gyration: 20.53 Å; chains: 1; bounding box: 39×25×60 Å

Sequence (95 aa):
MTKNSNKAREKLADSLMTMQASLFVNLTSIVLIAPIGFFGVALYKGERLDLTRMLSEQSQPALGAIALAYIAIFFLGMLARHAAMKIYNELSPDT

Organism: NCBI:txid743699